Protein AF-A0A072PCK6-F1 (afdb_monomer)

InterPro domains:
  IPR027417 P-loop containing nucleoside triphosphate hydrolase [G3DSA:3.40.50.300] (1-56)
  IPR027417 P-loop containing nucleoside triphosphate hydrolase [SSF52540] (2-91)
  IPR056599 AAA+ ATPase lid domain, fungi [PF23232] (35-112)

Solvent-accessible surface area (backbone atoms only — not comparable to full-atom values): 7731 Å² total; per-residue (Å²): 132,83,80,78,91,74,90,84,88,85,88,73,97,54,71,85,78,51,58,67,79,60,53,75,72,55,92,77,86,84,84,83,73,83,68,50,40,68,54,32,12,52,51,50,48,56,50,46,54,70,74,31,83,88,32,87,54,67,92,60,58,71,63,59,31,46,47,52,12,61,77,47,94,56,53,74,67,56,52,52,50,44,52,50,53,21,44,52,52,20,58,75,70,76,42,73,51,48,71,66,46,44,51,52,41,50,56,55,52,52,56,54,52,56,57,52,55,60,61,61,68,73,74,122

Structure (mmCIF, N/CA/C/O backbone):
data_AF-A0A072PCK6-F1
#
_entry.id   AF-A0A072PCK6-F1
#
loop_
_atom_site.group_PDB
_atom_site.id
_atom_site.type_symbol
_atom_site.label_atom_id
_atom_site.label_alt_id
_atom_site.label_comp_id
_atom_site.label_asym_id
_atom_site.label_entity_id
_atom_site.label_seq_id
_atom_site.pdbx_PDB_ins_code
_atom_site.Cartn_x
_atom_site.Cartn_y
_atom_site.Cartn_z
_atom_site.occupancy
_atom_site.B_iso_or_equiv
_atom_site.auth_seq_id
_atom_site.auth_comp_id
_atom_site.auth_asym_id
_atom_site.auth_atom_id
_atom_site.pdbx_PDB_model_num
ATOM 1 N N . MET A 1 1 ? 12.001 15.060 -35.390 1.00 51.94 1 MET A N 1
ATOM 2 C CA . MET A 1 1 ? 11.448 14.972 -34.025 1.00 51.94 1 MET A CA 1
ATOM 3 C C . MET A 1 1 ? 12.198 15.976 -33.189 1.00 51.94 1 MET A C 1
ATOM 5 O O . MET A 1 1 ? 13.411 15.863 -33.069 1.00 51.94 1 MET A O 1
ATOM 9 N N . GLU A 1 2 ? 11.497 17.005 -32.739 1.00 47.03 2 GLU A N 1
ATOM 10 C CA . GLU A 1 2 ? 12.048 18.039 -31.871 1.00 47.03 2 GLU A CA 1
ATOM 11 C C . GLU A 1 2 ? 12.414 17.418 -30.518 1.00 47.03 2 GLU A C 1
ATOM 13 O O . GLU A 1 2 ? 11.658 16.619 -29.962 1.00 47.03 2 GLU A O 1
ATOM 18 N N . TYR A 1 3 ? 13.612 17.725 -30.023 1.00 67.12 3 TYR A N 1
ATOM 19 C CA . TYR A 1 3 ? 14.077 17.257 -28.723 1.00 67.12 3 TYR A CA 1
ATOM 20 C C . TYR A 1 3 ? 13.259 17.944 -27.626 1.00 67.12 3 TYR A C 1
ATOM 22 O O . TYR A 1 3 ? 13.274 19.169 -27.517 1.00 67.12 3 TYR A O 1
ATOM 30 N N . TYR A 1 4 ? 12.565 17.164 -26.797 1.00 76.75 4 TYR A N 1
ATOM 31 C CA . TYR A 1 4 ? 11.927 17.692 -25.594 1.00 76.75 4 TYR A CA 1
ATOM 32 C C . TYR A 1 4 ? 13.007 18.168 -24.614 1.00 76.75 4 TYR A C 1
ATOM 34 O O . TYR A 1 4 ? 13.803 17.369 -24.122 1.00 76.75 4 TYR A O 1
ATOM 42 N N . GLN A 1 5 ? 13.045 19.471 -24.336 1.00 82.44 5 GLN A N 1
ATOM 43 C CA . GLN A 1 5 ? 13.956 20.062 -23.356 1.00 82.44 5 GLN A CA 1
ATOM 44 C C . GLN A 1 5 ? 13.305 20.064 -21.965 1.00 82.44 5 GLN A C 1
ATOM 46 O O . GLN A 1 5 ? 12.819 21.088 -21.493 1.00 82.44 5 GLN A O 1
ATOM 51 N N . GLY A 1 6 ? 13.263 18.903 -21.310 1.00 88.00 6 GLY A N 1
ATOM 52 C CA . GLY A 1 6 ? 12.724 18.776 -19.956 1.00 88.00 6 GLY A CA 1
ATOM 53 C C . GLY A 1 6 ? 12.864 17.372 -19.367 1.00 88.00 6 GLY A C 1
ATOM 54 O O . GLY A 1 6 ? 13.377 16.459 -20.012 1.00 88.00 6 GLY A O 1
ATOM 55 N N . ILE A 1 7 ? 12.385 17.199 -18.131 1.00 90.19 7 ILE A N 1
ATOM 56 C CA . ILE A 1 7 ? 12.305 15.894 -17.458 1.00 90.19 7 ILE A CA 1
ATOM 57 C C . ILE A 1 7 ? 10.906 15.321 -17.685 1.00 90.19 7 ILE A C 1
ATOM 59 O O . ILE A 1 7 ? 9.912 15.939 -17.306 1.00 90.19 7 ILE A O 1
ATOM 63 N N . LEU A 1 8 ? 10.832 14.133 -18.281 1.00 89.75 8 LEU A N 1
ATOM 64 C CA . LEU A 1 8 ? 9.583 13.413 -18.509 1.00 89.75 8 LEU A CA 1
ATOM 65 C C . LEU A 1 8 ? 9.451 12.257 -17.510 1.00 89.75 8 LEU A C 1
ATOM 67 O O . LEU A 1 8 ? 10.330 11.401 -17.437 1.00 89.75 8 LEU A O 1
ATOM 71 N N . PHE A 1 9 ? 8.334 12.212 -16.781 1.00 91.56 9 PHE A N 1
ATOM 72 C CA . PHE A 1 9 ? 7.947 11.062 -15.962 1.00 91.56 9 PHE A CA 1
ATOM 73 C C . PHE A 1 9 ? 6.889 10.245 -16.702 1.00 91.56 9 PHE A C 1
ATOM 75 O O . PHE A 1 9 ? 5.843 10.773 -17.074 1.00 91.56 9 PHE A O 1
ATOM 82 N N . LEU A 1 10 ? 7.156 8.955 -16.889 1.00 90.31 10 LEU A N 1
ATOM 83 C CA . LEU A 1 10 ? 6.219 7.998 -17.472 1.00 90.31 10 LEU A CA 1
ATOM 84 C C . LEU A 1 10 ? 5.845 6.952 -16.423 1.00 90.31 10 LEU A C 1
ATOM 86 O O . LEU A 1 10 ? 6.677 6.548 -15.613 1.00 90.31 10 LEU A O 1
ATOM 90 N N . THR A 1 11 ? 4.594 6.503 -16.449 1.00 92.31 11 THR A N 1
ATOM 91 C CA . THR A 1 11 ? 4.103 5.397 -15.623 1.00 92.31 11 THR A CA 1
ATOM 92 C C . THR A 1 11 ? 3.412 4.383 -16.526 1.00 92.31 11 THR A C 1
ATOM 94 O O . THR A 1 11 ? 2.676 4.751 -17.440 1.00 92.31 11 THR A O 1
ATOM 97 N N . THR A 1 12 ? 3.662 3.094 -16.306 1.00 89.81 12 THR A N 1
ATOM 98 C CA . THR A 1 12 ? 3.003 2.011 -17.045 1.00 89.81 12 THR A CA 1
ATOM 99 C C . THR A 1 12 ? 2.683 0.861 -16.100 1.00 89.81 12 THR A C 1
ATOM 101 O O . THR A 1 12 ? 3.468 0.550 -15.210 1.00 89.81 12 THR A O 1
ATOM 104 N N . ASN A 1 13 ? 1.521 0.237 -16.302 1.00 88.75 13 ASN A N 1
ATOM 105 C CA . ASN A 1 13 ? 1.149 -1.022 -15.646 1.00 88.75 13 ASN A CA 1
ATOM 106 C C . ASN A 1 13 ? 1.517 -2.247 -16.505 1.00 88.75 13 ASN A C 1
ATOM 108 O O . ASN A 1 13 ? 1.202 -3.366 -16.122 1.00 88.75 13 ASN A O 1
ATOM 112 N N . ARG A 1 14 ? 2.097 -2.017 -17.690 1.00 85.56 14 ARG A N 1
ATOM 113 C CA . ARG A 1 14 ? 2.451 -3.012 -18.707 1.00 85.56 14 ARG A CA 1
ATOM 114 C C . ARG A 1 14 ? 3.826 -2.652 -19.249 1.00 85.56 14 ARG A C 1
ATOM 116 O O . ARG A 1 14 ? 3.952 -2.033 -20.305 1.00 85.56 14 ARG A O 1
ATOM 123 N N . ALA A 1 15 ? 4.849 -2.889 -18.436 1.00 83.50 15 ALA A N 1
ATOM 124 C CA . ALA A 1 15 ? 6.221 -2.589 -18.831 1.00 83.50 15 ALA A CA 1
ATOM 125 C C . ALA A 1 15 ? 6.736 -3.619 -19.848 1.00 83.50 15 ALA A C 1
ATOM 127 O O . ALA A 1 15 ? 7.581 -3.284 -20.670 1.00 83.50 15 ALA A O 1
ATOM 128 N N . GLU A 1 16 ? 6.191 -4.838 -19.838 1.00 84.69 16 GLU A N 1
ATOM 129 C CA . GLU A 1 16 ? 6.498 -5.879 -20.821 1.00 84.69 16 GLU A CA 1
ATOM 130 C C . GLU A 1 16 ? 6.007 -5.555 -22.241 1.00 84.69 16 GLU A C 1
ATOM 132 O O . GLU A 1 16 ? 6.639 -5.967 -23.209 1.00 84.69 16 GLU A O 1
ATOM 137 N N . ASP A 1 17 ? 4.931 -4.773 -22.369 1.00 85.31 17 ASP A N 1
ATOM 138 C CA . ASP A 1 17 ? 4.348 -4.378 -23.660 1.00 85.31 17 ASP A CA 1
ATOM 139 C C . ASP A 1 17 ? 5.039 -3.133 -24.259 1.00 85.31 17 ASP A C 1
ATOM 141 O O . ASP A 1 17 ? 4.637 -2.625 -25.309 1.00 85.31 17 ASP A O 1
ATOM 145 N N . PHE A 1 18 ? 6.053 -2.590 -23.577 1.00 83.88 18 PHE A N 1
ATOM 146 C CA . PHE A 1 18 ? 6.752 -1.390 -24.022 1.00 83.88 18 PHE A CA 1
ATOM 147 C C . PHE A 1 18 ? 7.715 -1.703 -25.166 1.00 83.88 18 PHE A C 1
ATOM 149 O O . PHE A 1 18 ? 8.499 -2.649 -25.111 1.00 83.88 18 PHE A O 1
ATOM 156 N N . ASP A 1 19 ? 7.704 -0.853 -26.190 1.00 85.94 19 ASP A N 1
ATOM 157 C CA . ASP A 1 19 ? 8.605 -1.005 -27.325 1.00 85.94 19 ASP A CA 1
ATOM 158 C C . ASP A 1 19 ? 10.084 -0.852 -26.891 1.00 85.94 19 ASP A C 1
ATOM 160 O O . ASP A 1 19 ? 10.451 0.156 -26.267 1.00 85.94 19 ASP A O 1
ATOM 164 N N . PRO A 1 20 ? 10.967 -1.808 -27.238 1.00 83.12 20 PRO A N 1
ATOM 165 C CA . PRO A 1 20 ? 12.374 -1.760 -26.846 1.00 83.12 20 PRO A CA 1
ATOM 166 C C . PRO A 1 20 ? 13.134 -0.515 -27.333 1.00 83.12 20 PRO A C 1
ATOM 168 O O . PRO A 1 20 ? 14.036 -0.039 -26.639 1.00 83.12 20 PRO A O 1
ATOM 171 N N . ALA A 1 21 ? 12.781 0.057 -28.490 1.00 84.38 21 ALA A N 1
ATOM 172 C CA . ALA A 1 21 ? 13.411 1.278 -28.996 1.00 84.38 21 ALA A CA 1
ATOM 173 C C . ALA A 1 21 ? 12.941 2.532 -28.237 1.00 84.38 21 ALA A C 1
ATOM 175 O O . ALA A 1 21 ? 13.649 3.543 -28.200 1.00 84.38 21 ALA A O 1
ATOM 176 N N . PHE A 1 22 ? 11.773 2.489 -27.596 1.00 81.75 22 PHE A N 1
ATOM 177 C CA . PHE A 1 22 ? 11.372 3.509 -26.628 1.00 81.75 22 PHE A CA 1
ATOM 178 C C . PHE A 1 22 ? 12.117 3.354 -25.301 1.00 81.75 22 PHE A C 1
ATOM 180 O O . PHE A 1 22 ? 12.611 4.353 -24.774 1.00 81.75 22 PHE A O 1
ATOM 187 N N . LEU A 1 23 ? 12.276 2.126 -24.795 1.00 82.81 23 LEU A N 1
ATOM 188 C CA . LEU A 1 23 ? 13.039 1.864 -23.568 1.00 82.81 23 LEU A CA 1
ATOM 189 C C . LEU A 1 23 ? 14.501 2.321 -23.685 1.00 82.81 23 LEU A C 1
ATOM 191 O O . LEU A 1 23 ? 15.051 2.847 -22.721 1.00 82.81 23 LEU A O 1
ATOM 195 N N . SER A 1 24 ? 15.107 2.234 -24.876 1.00 84.56 24 SER A N 1
ATOM 196 C CA . SER A 1 24 ? 16.483 2.703 -25.112 1.00 84.56 24 SER A CA 1
ATOM 197 C C . SER A 1 24 ? 16.676 4.214 -24.913 1.00 84.56 24 SER A C 1
ATOM 199 O O . SER A 1 24 ? 17.810 4.688 -24.883 1.00 84.56 24 SER A O 1
ATOM 201 N N . ARG A 1 25 ? 15.585 4.988 -24.835 1.00 86.75 25 ARG A N 1
ATOM 202 C CA . ARG A 1 25 ? 15.586 6.442 -24.601 1.00 86.75 25 ARG A CA 1
ATOM 203 C C . ARG A 1 25 ? 15.250 6.806 -23.150 1.00 86.75 25 ARG A C 1
ATOM 205 O O . ARG A 1 25 ? 15.230 7.989 -22.808 1.00 86.75 25 ARG A O 1
ATOM 212 N N . ILE A 1 26 ? 14.988 5.814 -22.298 1.00 88.62 26 ILE A N 1
ATOM 213 C CA . ILE A 1 26 ? 14.710 5.996 -20.874 1.00 88.62 26 ILE A CA 1
ATOM 214 C C . ILE A 1 26 ? 16.021 5.850 -20.102 1.00 88.62 26 ILE A C 1
ATOM 216 O O . ILE A 1 26 ? 16.623 4.784 -20.055 1.00 88.62 26 ILE A O 1
ATOM 220 N N . HIS A 1 27 ? 16.457 6.938 -19.473 1.00 91.06 27 HIS A N 1
ATOM 221 C CA . HIS A 1 27 ? 17.724 6.975 -18.739 1.00 91.06 27 HIS A CA 1
ATOM 222 C C . HIS A 1 27 ? 17.660 6.230 -17.398 1.00 91.06 27 HIS A C 1
ATOM 224 O O . HIS A 1 27 ? 18.665 5.692 -16.943 1.00 91.06 27 HIS A O 1
ATOM 230 N N . VAL A 1 28 ? 16.492 6.221 -16.746 1.00 90.94 28 VAL A N 1
ATOM 231 C CA . VAL A 1 28 ? 16.278 5.601 -15.432 1.00 90.94 28 VAL A CA 1
ATOM 232 C C . VAL A 1 28 ? 14.930 4.898 -15.425 1.00 90.94 28 VAL A C 1
ATOM 234 O O . VAL A 1 28 ? 13.912 5.509 -15.743 1.00 90.94 28 VAL A O 1
ATOM 237 N N . THR A 1 29 ? 14.927 3.635 -15.004 1.00 89.88 29 THR A N 1
ATOM 238 C CA . THR A 1 29 ? 13.708 2.854 -14.772 1.00 89.88 29 THR A CA 1
ATOM 239 C C . THR A 1 29 ? 13.624 2.503 -13.294 1.00 89.88 29 THR A C 1
ATOM 241 O O . THR A 1 29 ? 14.591 2.006 -12.719 1.00 89.88 29 THR A O 1
ATOM 244 N N . VAL A 1 30 ? 12.475 2.775 -12.675 1.00 91.81 30 VAL A N 1
ATOM 245 C CA . VAL A 1 30 ? 12.195 2.414 -11.281 1.00 91.81 30 VAL A CA 1
ATOM 246 C C . VAL A 1 30 ? 11.072 1.393 -11.277 1.00 91.81 30 VAL A C 1
ATOM 248 O O . VAL A 1 30 ? 9.937 1.708 -11.630 1.00 91.81 30 VAL A O 1
ATOM 251 N N . GLU A 1 31 ? 11.395 0.172 -10.871 1.00 89.56 31 GLU A N 1
ATOM 252 C CA . GLU A 1 31 ? 10.403 -0.875 -10.673 1.00 89.56 31 GLU A CA 1
ATOM 253 C C . GLU A 1 31 ? 9.786 -0.767 -9.273 1.00 89.56 31 GLU A C 1
ATOM 255 O O . GLU A 1 31 ? 10.475 -0.524 -8.278 1.00 89.56 31 GLU A O 1
ATOM 260 N N . TYR A 1 32 ? 8.471 -0.968 -9.197 1.00 89.25 32 TYR A N 1
ATOM 261 C CA . TYR A 1 32 ? 7.722 -0.991 -7.945 1.00 89.25 32 TYR A CA 1
ATOM 262 C C . TYR A 1 32 ? 7.237 -2.417 -7.661 1.00 89.25 32 TYR A C 1
ATOM 264 O O . TYR A 1 32 ? 6.110 -2.757 -8.025 1.00 89.25 32 TYR A O 1
ATOM 272 N N . PRO A 1 33 ? 8.058 -3.261 -7.006 1.00 89.00 33 PRO A N 1
ATOM 273 C CA . PRO A 1 33 ? 7.650 -4.617 -6.668 1.00 89.00 33 PRO A CA 1
ATOM 274 C C . PRO A 1 33 ? 6.521 -4.613 -5.624 1.00 89.00 33 PRO A C 1
ATOM 276 O O . PRO A 1 33 ? 6.316 -3.608 -4.924 1.00 89.00 33 PRO A O 1
ATOM 279 N N . PRO A 1 34 ? 5.816 -5.747 -5.449 1.00 89.25 34 PRO A N 1
ATOM 280 C CA . PRO A 1 34 ? 4.852 -5.911 -4.370 1.00 89.25 34 PRO A CA 1
ATOM 281 C C . PRO A 1 34 ? 5.440 -5.520 -3.006 1.00 89.25 34 PRO A C 1
ATOM 283 O O . PRO A 1 34 ? 6.604 -5.781 -2.696 1.00 89.25 34 PRO A O 1
ATOM 286 N N . LEU A 1 35 ? 4.622 -4.878 -2.170 1.00 92.81 35 LEU A N 1
ATOM 287 C CA . LEU A 1 35 ? 5.055 -4.417 -0.853 1.00 92.81 35 LEU A CA 1
ATOM 288 C C . LEU A 1 35 ? 5.428 -5.610 0.036 1.00 92.81 35 LEU A C 1
ATOM 290 O O . LEU A 1 35 ? 4.643 -6.548 0.158 1.00 92.81 35 LEU A O 1
ATOM 294 N N . THR A 1 36 ? 6.573 -5.543 0.719 1.00 95.88 36 THR A N 1
ATOM 295 C CA . THR A 1 36 ? 6.924 -6.485 1.795 1.00 95.88 36 THR A CA 1
ATOM 296 C C . THR A 1 36 ? 6.004 -6.293 3.003 1.00 95.88 36 THR A C 1
ATOM 298 O O . THR A 1 36 ? 5.380 -5.240 3.141 1.00 95.88 36 THR A O 1
ATOM 301 N N . ALA A 1 37 ? 5.928 -7.276 3.906 1.00 95.56 37 ALA A N 1
ATOM 302 C CA . ALA A 1 37 ? 5.119 -7.160 5.126 1.00 95.56 37 ALA A CA 1
ATOM 303 C C . ALA A 1 37 ? 5.480 -5.912 5.952 1.00 95.56 37 ALA A C 1
ATOM 305 O O . ALA A 1 37 ? 4.595 -5.169 6.370 1.00 95.56 37 ALA A O 1
ATOM 306 N N . GLU A 1 38 ? 6.775 -5.622 6.091 1.00 95.12 38 GLU A N 1
ATOM 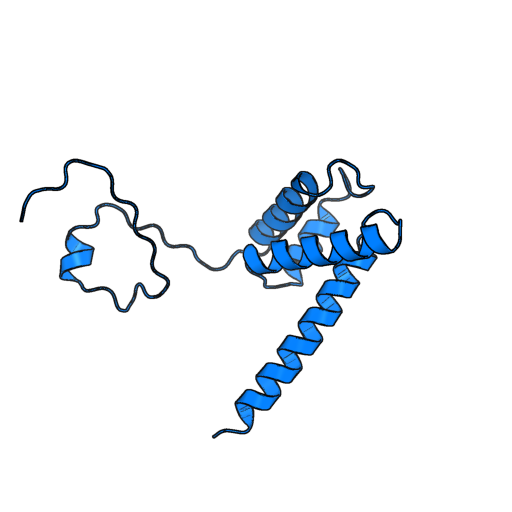307 C CA . GLU A 1 38 ? 7.280 -4.417 6.759 1.00 95.12 38 GLU A CA 1
ATOM 308 C C . GLU A 1 38 ? 6.840 -3.131 6.041 1.00 95.12 38 GLU A C 1
ATOM 310 O O . GLU A 1 38 ? 6.330 -2.197 6.661 1.00 95.12 38 GLU A O 1
ATOM 315 N N . ARG A 1 39 ? 6.958 -3.084 4.705 1.00 95.44 39 ARG A N 1
ATOM 316 C CA . ARG A 1 39 ? 6.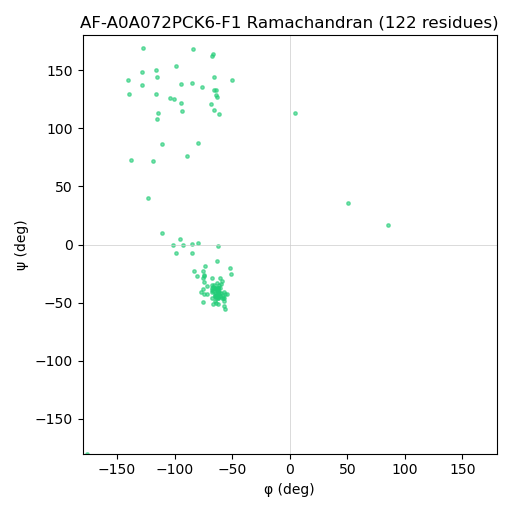499 -1.928 3.921 1.00 95.44 39 ARG A CA 1
ATOM 317 C C . ARG A 1 39 ? 4.987 -1.743 4.030 1.00 95.44 39 ARG A C 1
ATOM 319 O O . ARG A 1 39 ? 4.5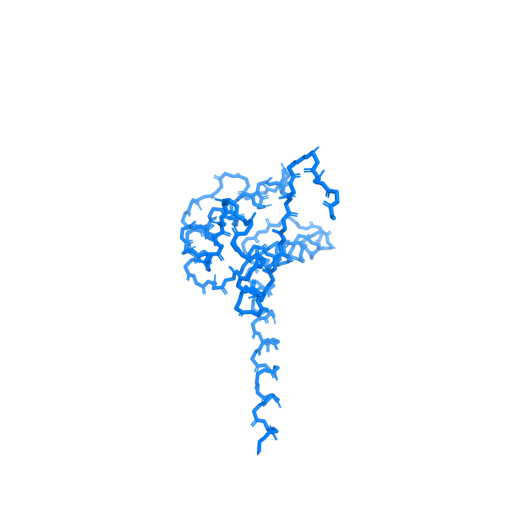37 -0.606 4.135 1.00 95.44 39 ARG A O 1
ATOM 326 N N . ARG A 1 40 ? 4.201 -2.826 4.048 1.00 96.00 40 ARG A N 1
ATOM 327 C CA . ARG A 1 40 ? 2.750 -2.763 4.282 1.00 96.00 40 ARG A CA 1
ATOM 328 C C . ARG A 1 40 ? 2.436 -2.227 5.675 1.00 96.00 40 ARG A C 1
ATOM 330 O O . ARG A 1 40 ? 1.601 -1.336 5.775 1.00 96.00 40 ARG A O 1
ATOM 337 N N . ALA A 1 41 ? 3.130 -2.689 6.716 1.00 94.19 41 ALA A N 1
ATOM 338 C CA . ALA A 1 41 ? 2.983 -2.172 8.078 1.00 94.19 41 ALA A CA 1
ATOM 339 C C . ALA A 1 41 ? 3.250 -0.657 8.140 1.00 94.19 41 ALA A C 1
ATOM 341 O O . ALA A 1 41 ? 2.441 0.102 8.672 1.00 94.19 41 ALA A O 1
ATOM 342 N N . ASN A 1 42 ? 4.324 -0.195 7.494 1.00 93.50 42 ASN A N 1
ATOM 343 C CA . ASN A 1 42 ? 4.642 1.230 7.398 1.00 93.50 42 ASN A CA 1
ATOM 344 C C . ASN A 1 42 ? 3.563 2.019 6.640 1.00 93.50 42 ASN A C 1
ATOM 346 O O . ASN A 1 42 ? 3.220 3.133 7.030 1.00 93.50 42 ASN A O 1
ATOM 350 N N . VAL A 1 43 ? 2.998 1.452 5.571 1.00 94.00 43 VAL A N 1
ATOM 351 C CA . VAL A 1 43 ? 1.886 2.071 4.835 1.00 94.00 43 VAL A CA 1
ATOM 352 C C . VAL A 1 43 ? 0.633 2.171 5.707 1.00 94.00 43 VAL A C 1
ATOM 354 O O . VAL A 1 43 ? 0.017 3.236 5.727 1.00 94.00 43 VAL A O 1
ATOM 357 N N . TRP A 1 44 ? 0.280 1.119 6.453 1.00 92.75 44 TRP A N 1
ATOM 358 C CA . TRP A 1 44 ? -0.823 1.143 7.419 1.00 92.75 44 TRP A CA 1
ATOM 359 C C . TRP A 1 44 ? -0.633 2.245 8.461 1.00 92.75 44 TRP A C 1
ATOM 361 O O . TRP A 1 44 ? -1.515 3.095 8.587 1.00 92.75 44 TRP A O 1
ATOM 371 N N . ARG A 1 45 ? 0.531 2.283 9.126 1.00 90.25 45 ARG A N 1
ATOM 372 C CA . ARG A 1 45 ? 0.872 3.299 10.134 1.00 90.25 45 ARG A CA 1
ATOM 373 C C . ARG A 1 45 ? 0.747 4.711 9.560 1.00 90.25 45 ARG A C 1
ATOM 375 O O . ARG A 1 45 ? -0.049 5.511 10.042 1.00 90.25 45 ARG A O 1
ATOM 382 N N . ASN A 1 46 ? 1.443 4.986 8.455 1.00 90.75 46 ASN A N 1
ATOM 383 C CA . ASN A 1 46 ? 1.484 6.316 7.840 1.00 90.75 46 ASN A CA 1
ATOM 384 C C . ASN A 1 46 ? 0.105 6.797 7.364 1.00 90.75 46 ASN A C 1
ATOM 386 O O . ASN A 1 46 ? -0.200 7.990 7.409 1.00 90.75 46 ASN A O 1
ATOM 390 N N . LEU A 1 47 ? -0.723 5.894 6.834 1.00 90.00 47 LEU A N 1
ATOM 391 C CA . LEU A 1 47 ? -2.070 6.238 6.384 1.00 90.00 47 LEU A CA 1
ATOM 392 C C . LEU A 1 47 ? -3.027 6.430 7.561 1.00 90.00 47 LEU A C 1
ATOM 394 O O . LEU A 1 47 ? -3.850 7.345 7.507 1.00 90.00 47 LEU A O 1
ATOM 398 N N . ALA A 1 48 ? -2.907 5.612 8.608 1.00 86.12 48 ALA A N 1
ATOM 399 C CA . ALA A 1 48 ? -3.683 5.755 9.830 1.00 86.12 48 ALA A CA 1
ATOM 400 C C . ALA A 1 48 ? -3.373 7.089 10.519 1.00 86.12 48 ALA A C 1
ATOM 402 O O . ALA A 1 48 ? -4.285 7.880 10.730 1.00 86.12 48 ALA A O 1
ATOM 403 N N . GLU A 1 49 ? -2.101 7.414 10.751 1.00 84.56 49 GLU A N 1
ATOM 404 C CA . GLU A 1 49 ? -1.686 8.688 11.356 1.00 84.56 49 GLU A CA 1
ATOM 405 C C . GLU A 1 49 ? -2.210 9.904 10.578 1.00 84.56 49 GLU A C 1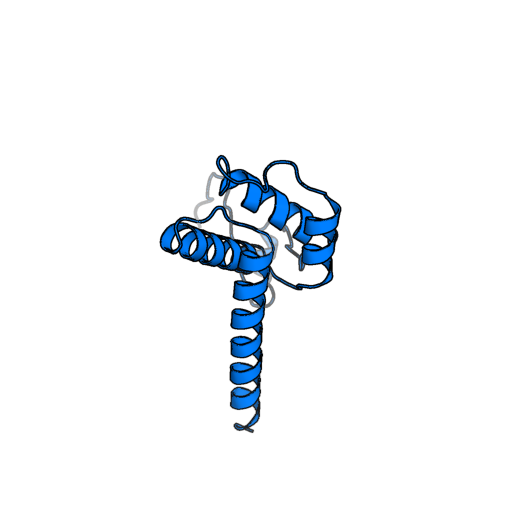
ATOM 407 O O . GLU A 1 49 ? -2.733 10.855 11.161 1.00 84.56 49 GLU A O 1
ATOM 412 N N . LYS A 1 50 ? -2.141 9.861 9.240 1.00 83.44 50 LYS A N 1
ATOM 413 C CA . LYS A 1 50 ? -2.644 10.950 8.386 1.00 83.44 50 LYS A CA 1
ATOM 414 C C . LYS A 1 50 ? -4.160 11.108 8.443 1.00 83.44 50 LYS A C 1
ATOM 416 O O . LYS A 1 50 ? -4.647 12.235 8.403 1.00 83.44 50 LYS A O 1
ATOM 421 N N . MET A 1 51 ? -4.911 10.007 8.472 1.00 78.12 51 MET A N 1
ATOM 422 C CA . MET A 1 51 ? -6.379 10.054 8.471 1.00 78.12 51 MET A CA 1
ATOM 423 C C . MET A 1 51 ? -6.970 10.271 9.861 1.00 78.12 51 MET A C 1
ATOM 425 O O . MET A 1 51 ? -8.103 10.727 9.974 1.00 78.12 51 MET A O 1
ATOM 429 N N . MET A 1 52 ? -6.224 9.938 10.908 1.00 70.62 52 MET A N 1
ATOM 430 C CA . MET A 1 52 ? -6.770 9.755 12.241 1.00 70.62 52 MET A CA 1
ATOM 431 C C . MET A 1 52 ? -6.114 10.655 13.293 1.00 70.62 52 MET A C 1
ATOM 433 O O . MET A 1 52 ? -5.914 10.219 14.428 1.00 70.62 52 MET A O 1
ATOM 437 N N . ARG A 1 53 ? -5.827 11.917 12.934 1.00 64.12 53 ARG A N 1
ATOM 438 C CA . ARG A 1 53 ? -5.277 12.937 13.853 1.00 64.12 53 ARG A CA 1
ATOM 439 C C . ARG A 1 53 ? -6.082 13.098 15.160 1.00 64.12 53 ARG A C 1
ATOM 441 O O . ARG A 1 53 ? -5.507 13.558 16.134 1.00 64.12 53 ARG A O 1
ATOM 448 N N . ASP A 1 54 ? -7.350 12.669 15.178 1.00 56.38 54 ASP A N 1
ATOM 449 C CA . ASP A 1 54 ? -8.273 12.696 16.330 1.00 56.38 54 ASP A CA 1
ATOM 450 C C . ASP A 1 54 ? -8.639 11.304 16.907 1.00 56.38 54 ASP A C 1
ATOM 452 O O . ASP A 1 54 ? -9.563 11.192 17.712 1.00 56.38 54 ASP A O 1
ATOM 456 N N . SER A 1 55 ? -7.985 10.203 16.503 1.00 58.53 55 SER A N 1
ATOM 457 C CA . SER A 1 55 ? -8.383 8.856 16.968 1.00 58.53 55 SER A CA 1
ATOM 458 C C . SER A 1 55 ? -7.549 8.305 18.125 1.00 58.53 55 SER A C 1
ATOM 460 O O . SER A 1 55 ? -6.347 8.540 18.238 1.00 58.53 55 SER A O 1
ATOM 462 N N . SER A 1 56 ? -8.177 7.414 18.896 1.00 59.91 56 SER A N 1
ATOM 463 C CA . SER A 1 56 ? -7.581 6.607 19.971 1.00 59.91 56 SER A CA 1
ATOM 464 C C . SER A 1 56 ? -6.470 5.631 19.542 1.00 59.91 56 SER A C 1
ATOM 466 O O . SER A 1 56 ? -5.963 4.885 20.382 1.00 59.91 56 SER A O 1
ATOM 468 N N . LEU A 1 57 ? -6.139 5.567 18.247 1.00 60.50 57 LEU A N 1
ATOM 469 C CA . LEU A 1 57 ? -5.076 4.723 17.688 1.00 60.50 57 LEU A CA 1
ATOM 470 C C . L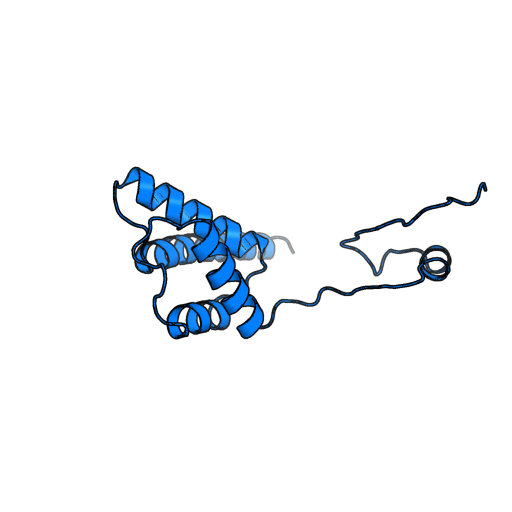EU A 1 57 ? -3.767 5.491 17.446 1.00 60.50 57 LEU A C 1
ATOM 472 O O . LEU A 1 57 ? -2.757 4.866 17.131 1.00 60.50 57 LEU A O 1
ATOM 476 N N . SER A 1 58 ? -3.764 6.821 17.606 1.00 55.66 58 SER A N 1
ATOM 477 C CA . SER A 1 58 ? -2.543 7.624 17.523 1.00 55.66 58 SER A CA 1
ATOM 478 C C . SER A 1 58 ? -1.560 7.184 18.614 1.00 55.66 58 SER A C 1
ATOM 480 O O . SER A 1 58 ? -1.827 7.372 19.799 1.00 55.66 58 SER A O 1
ATOM 482 N N . GLY A 1 59 ? -0.439 6.577 18.217 1.00 57.56 59 GLY A N 1
ATOM 483 C CA . GLY A 1 59 ? 0.614 6.126 19.133 1.00 57.56 59 GLY A CA 1
ATOM 484 C C . GLY A 1 59 ? 0.422 4.738 19.759 1.00 57.56 59 GLY A C 1
ATOM 485 O O . GLY A 1 59 ? 1.090 4.451 20.749 1.00 57.56 59 GLY A O 1
ATOM 486 N N . LYS A 1 60 ? -0.463 3.874 19.229 1.00 61.53 60 LYS A N 1
ATOM 487 C CA . LYS A 1 60 ? -0.580 2.475 19.692 1.00 61.53 60 LYS A CA 1
ATOM 488 C C . LYS A 1 60 ? 0.250 1.483 18.868 1.00 61.53 60 LYS A C 1
ATOM 490 O O . LYS A 1 60 ? 0.277 1.567 17.642 1.00 61.53 60 LYS A O 1
ATOM 495 N N . ASP A 1 61 ? 0.867 0.570 19.627 1.00 69.75 61 ASP A N 1
ATOM 496 C CA . ASP A 1 61 ? 1.694 -0.605 19.313 1.00 69.75 61 ASP A CA 1
ATOM 497 C C . ASP A 1 61 ? 2.037 -0.852 17.844 1.00 69.75 61 ASP A C 1
ATOM 499 O O . ASP A 1 61 ? 1.206 -1.291 17.045 1.00 69.75 61 ASP A O 1
ATOM 503 N N . ASP A 1 62 ? 3.327 -0.711 17.535 1.00 79.25 62 ASP A N 1
ATOM 504 C CA . ASP A 1 62 ? 3.930 -1.142 16.272 1.00 79.25 62 ASP A CA 1
ATOM 505 C C . ASP A 1 62 ? 3.597 -2.599 15.908 1.00 79.25 62 ASP A C 1
ATOM 507 O O . ASP A 1 62 ? 3.525 -2.9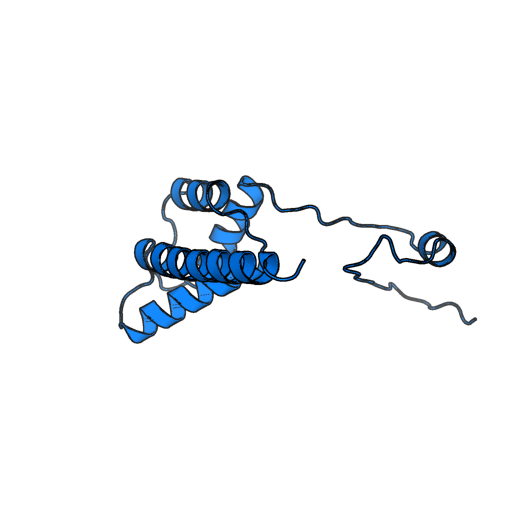35 14.724 1.00 79.25 62 ASP A O 1
ATOM 511 N N . GLU A 1 63 ? 3.301 -3.436 16.905 1.00 86.69 63 GLU A N 1
ATOM 512 C CA . GLU A 1 63 ? 2.882 -4.825 16.720 1.00 86.69 63 GLU A CA 1
ATOM 513 C C . GLU A 1 63 ? 1.546 -4.955 15.967 1.00 86.69 63 GLU A C 1
ATOM 515 O O . GLU A 1 63 ? 1.371 -5.876 15.166 1.00 86.69 63 GLU A O 1
ATOM 520 N N . ILE A 1 64 ? 0.611 -4.013 16.142 1.00 87.31 64 ILE A N 1
ATOM 521 C CA . ILE A 1 64 ? -0.674 -4.017 15.422 1.00 87.31 64 ILE A CA 1
ATOM 522 C C . ILE A 1 64 ? -0.426 -3.829 13.925 1.00 87.31 64 ILE A C 1
ATOM 524 O O . ILE A 1 64 ? -0.940 -4.583 13.095 1.00 87.31 64 ILE A O 1
ATOM 528 N N . TRP A 1 65 ? 0.390 -2.837 13.566 1.00 90.25 65 TRP A N 1
ATOM 529 C CA . TRP A 1 65 ? 0.718 -2.555 12.170 1.00 90.25 65 TRP A CA 1
ATOM 530 C C . TRP A 1 65 ? 1.556 -3.675 11.559 1.00 90.25 65 TRP A C 1
ATOM 532 O O . TRP A 1 65 ? 1.330 -4.034 10.403 1.00 90.25 65 TRP A O 1
ATOM 542 N N . ALA A 1 66 ? 2.473 -4.262 12.334 1.00 92.12 66 ALA A N 1
ATOM 543 C CA . ALA A 1 66 ? 3.251 -5.425 11.924 1.00 92.12 66 ALA A CA 1
ATOM 544 C C . ALA A 1 66 ? 2.353 -6.635 11.623 1.00 92.12 66 ALA A C 1
ATOM 546 O O . ALA A 1 66 ? 2.529 -7.282 10.589 1.00 92.12 66 ALA A O 1
ATOM 547 N N . THR A 1 67 ? 1.353 -6.892 12.470 1.00 91.62 67 THR A N 1
ATOM 548 C CA . THR A 1 67 ? 0.367 -7.967 12.280 1.00 91.62 67 THR A CA 1
ATOM 549 C C . THR A 1 67 ? -0.468 -7.727 11.024 1.00 91.62 67 THR A C 1
ATOM 551 O O . THR A 1 67 ? -0.508 -8.578 10.139 1.00 91.62 67 THR A O 1
ATOM 554 N N . LEU A 1 68 ? -1.040 -6.527 10.855 1.00 91.69 68 LEU A N 1
ATOM 555 C CA . LEU A 1 68 ? -1.802 -6.182 9.646 1.00 91.69 68 LEU A CA 1
ATOM 556 C C . LEU A 1 68 ? -0.949 -6.258 8.370 1.00 91.69 68 LEU A C 1
ATOM 558 O O . LEU A 1 68 ? -1.425 -6.695 7.323 1.00 91.69 68 LEU A O 1
ATOM 562 N N . GLY A 1 69 ? 0.319 -5.849 8.448 1.00 92.94 69 GLY A N 1
ATOM 563 C CA . GLY A 1 69 ? 1.271 -5.962 7.349 1.00 92.94 69 GLY A CA 1
ATOM 564 C C . GLY A 1 69 ? 1.601 -7.413 6.994 1.00 92.94 69 GLY A C 1
ATOM 565 O O . GLY A 1 69 ? 1.797 -7.718 5.816 1.00 92.94 69 GLY A O 1
ATOM 566 N N . ARG A 1 70 ? 1.642 -8.316 7.977 1.00 93.81 70 ARG A N 1
ATOM 567 C CA . ARG A 1 70 ? 1.903 -9.748 7.782 1.00 93.81 70 ARG A CA 1
ATOM 568 C C . ARG A 1 70 ? 0.691 -10.474 7.203 1.00 93.81 70 ARG A C 1
ATOM 570 O O . ARG A 1 70 ? 0.843 -11.155 6.192 1.00 93.81 70 ARG A O 1
ATOM 577 N N . ASP A 1 71 ? -0.479 -10.269 7.795 1.00 91.75 71 ASP A N 1
ATOM 578 C CA . ASP A 1 71 ? -1.672 -11.087 7.551 1.00 91.75 71 ASP A CA 1
ATOM 579 C C . ASP A 1 71 ? -2.421 -10.694 6.272 1.00 91.75 71 ASP A C 1
ATOM 581 O O . ASP A 1 71 ? -3.072 -11.531 5.648 1.00 91.75 71 ASP A O 1
ATOM 585 N N . TYR A 1 72 ? -2.311 -9.430 5.847 1.00 90.88 72 TYR A N 1
ATOM 586 C CA . TYR A 1 72 ? -3.029 -8.915 4.683 1.00 90.88 72 TYR A CA 1
ATOM 587 C C . TYR A 1 72 ? -2.062 -8.513 3.565 1.00 90.88 72 TYR A C 1
ATOM 589 O O . TYR A 1 72 ? -1.370 -7.492 3.629 1.00 90.88 72 TYR A O 1
ATOM 597 N N . ILE A 1 73 ? -2.033 -9.315 2.496 1.00 91.88 73 ILE A N 1
ATOM 598 C CA . ILE A 1 73 ? -1.260 -9.033 1.279 1.00 91.88 73 ILE A CA 1
ATOM 599 C C . ILE A 1 73 ? -2.044 -8.031 0.426 1.00 91.88 73 ILE A C 1
ATOM 601 O O . ILE A 1 73 ? -2.839 -8.407 -0.427 1.00 91.88 73 ILE A O 1
ATOM 605 N N . MET A 1 74 ? -1.834 -6.745 0.699 1.00 91.25 74 MET A N 1
ATOM 606 C CA . MET A 1 74 ? -2.545 -5.636 0.058 1.00 91.25 74 MET A CA 1
ATOM 607 C C . MET A 1 74 ? -1.570 -4.593 -0.492 1.00 91.25 74 MET A C 1
ATOM 609 O O . MET A 1 74 ? -0.504 -4.347 0.081 1.00 91.25 74 MET A O 1
ATOM 613 N N . ASN A 1 75 ? -1.952 -3.929 -1.581 1.00 92.06 75 ASN A N 1
ATOM 614 C CA . ASN A 1 75 ? -1.252 -2.751 -2.081 1.00 92.06 75 ASN A CA 1
ATOM 615 C C . ASN A 1 75 ? -1.710 -1.470 -1.355 1.00 92.06 75 ASN A C 1
ATOM 617 O O . ASN A 1 75 ? -2.718 -1.436 -0.644 1.00 92.06 75 ASN A O 1
ATOM 621 N N . GLY A 1 76 ? -0.979 -0.370 -1.554 1.00 91.62 76 GLY A N 1
ATOM 622 C CA . GLY A 1 76 ? -1.262 0.888 -0.857 1.00 91.62 76 GLY A CA 1
ATOM 623 C C . GLY A 1 76 ? -2.653 1.476 -1.134 1.00 91.62 76 GLY A C 1
ATOM 624 O O . GLY A 1 76 ? -3.219 2.135 -0.260 1.00 91.62 76 GLY A O 1
ATOM 625 N N . ARG A 1 77 ? -3.238 1.229 -2.315 1.00 92.38 77 ARG A N 1
ATOM 626 C CA . ARG A 1 77 ? -4.596 1.686 -2.653 1.00 92.38 77 ARG A CA 1
ATOM 627 C C . ARG A 1 77 ? -5.645 0.885 -1.889 1.00 92.38 77 ARG A C 1
ATOM 629 O O . ARG A 1 77 ? -6.584 1.477 -1.365 1.00 92.38 77 ARG A O 1
ATOM 636 N N . GLU A 1 78 ? -5.477 -0.426 -1.795 1.00 93.31 7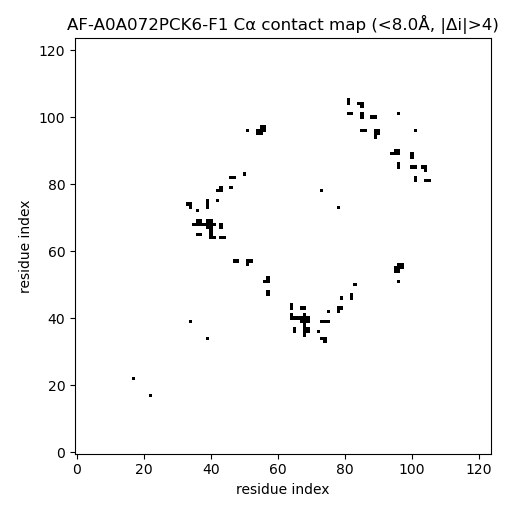8 GLU A N 1
ATOM 637 C CA . GLU A 1 78 ? -6.380 -1.296 -1.037 1.00 93.31 78 GLU A CA 1
ATOM 638 C C . GLU A 1 78 ? -6.354 -0.954 0.456 1.00 93.31 78 GLU A C 1
ATOM 640 O O . GLU A 1 78 ? -7.413 -0.749 1.047 1.00 93.31 78 GLU A O 1
ATOM 645 N N . ILE A 1 79 ? -5.159 -0.783 1.039 1.00 93.75 79 ILE A N 1
ATOM 646 C CA . ILE A 1 79 ? -4.992 -0.367 2.443 1.00 93.75 79 ILE A CA 1
ATOM 647 C C . ILE A 1 79 ? -5.697 0.972 2.696 1.00 93.75 79 ILE A C 1
ATOM 649 O O . ILE A 1 79 ? -6.482 1.116 3.634 1.00 93.75 79 ILE A O 1
ATOM 653 N N . LYS A 1 80 ? -5.467 1.962 1.822 1.00 92.44 80 LYS A N 1
ATOM 654 C CA . LYS A 1 80 ? -6.099 3.284 1.920 1.00 92.44 80 LYS A CA 1
ATOM 655 C C . LYS A 1 80 ? -7.622 3.200 1.859 1.00 92.44 80 LYS A C 1
ATOM 657 O O . LYS A 1 80 ? -8.294 3.913 2.602 1.00 92.44 80 LYS A O 1
ATOM 662 N N . ASN A 1 81 ? -8.162 2.369 0.972 1.00 93.38 81 ASN A N 1
ATOM 663 C CA . ASN A 1 81 ? -9.603 2.201 0.829 1.00 93.38 81 ASN A CA 1
ATOM 664 C C . ASN A 1 81 ? -10.208 1.538 2.071 1.00 93.38 81 ASN A C 1
ATOM 666 O O . ASN A 1 81 ? -11.184 2.060 2.601 1.00 93.38 81 ASN A O 1
ATOM 670 N N . ALA A 1 8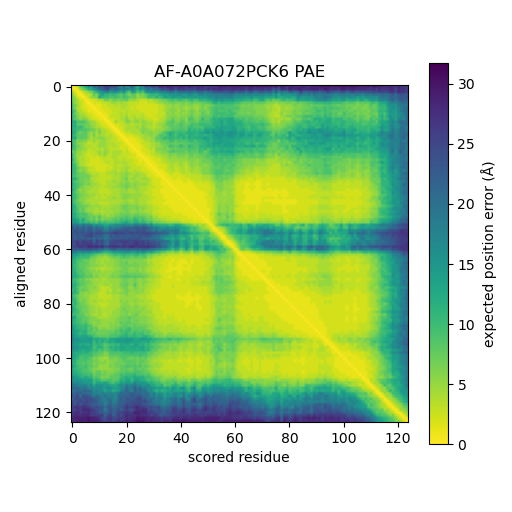2 ? -9.590 0.469 2.583 1.00 92.81 82 ALA A N 1
ATOM 671 C CA . ALA A 1 82 ? -10.034 -0.198 3.805 1.00 92.81 82 ALA A CA 1
ATOM 672 C C . ALA A 1 82 ? -10.067 0.769 5.002 1.00 92.81 82 ALA A C 1
ATOM 674 O O . ALA A 1 82 ? -11.077 0.856 5.701 1.00 92.81 82 ALA A O 1
ATOM 675 N N . LEU A 1 83 ? -9.007 1.567 5.185 1.00 91.56 83 LEU A N 1
ATOM 676 C CA . LEU A 1 83 ? -8.947 2.591 6.233 1.00 91.56 83 LEU A CA 1
ATOM 677 C C . LEU A 1 83 ? -10.038 3.654 6.090 1.00 91.56 83 LEU A C 1
ATOM 679 O O . LEU A 1 83 ? -10.676 4.007 7.080 1.00 91.56 83 LEU A O 1
ATOM 683 N N . ARG A 1 84 ? -10.284 4.152 4.871 1.00 91.19 84 ARG A N 1
ATOM 684 C CA . ARG A 1 84 ? -11.353 5.135 4.626 1.00 91.19 84 ARG A CA 1
ATOM 685 C C . ARG A 1 84 ? -12.724 4.567 4.955 1.00 91.19 84 ARG A C 1
ATOM 687 O O . ARG A 1 84 ? -13.497 5.244 5.621 1.00 91.19 84 ARG A O 1
ATOM 694 N N . THR A 1 85 ? -13.015 3.345 4.523 1.00 92.31 85 THR A N 1
ATOM 695 C CA . THR A 1 85 ? -14.300 2.699 4.806 1.00 92.31 85 THR A CA 1
ATOM 696 C C . THR A 1 85 ? -14.489 2.484 6.304 1.00 92.31 85 THR A C 1
ATOM 698 O O . THR A 1 85 ? -15.547 2.818 6.831 1.00 92.31 85 THR A O 1
ATOM 701 N N . ALA A 1 86 ? -13.456 2.014 7.011 1.00 91.00 86 ALA A N 1
ATOM 702 C CA . ALA A 1 86 ? -13.521 1.830 8.459 1.00 91.00 86 ALA A CA 1
ATOM 703 C C . ALA A 1 86 ? -13.739 3.165 9.188 1.00 91.00 86 ALA A C 1
ATOM 705 O O . ALA A 1 86 ? -14.545 3.249 10.113 1.00 91.00 86 ALA A O 1
ATOM 706 N N . HIS A 1 87 ? -13.075 4.231 8.734 1.00 88.56 87 HIS A N 1
ATOM 707 C CA . HIS A 1 87 ? -13.262 5.575 9.272 1.00 88.56 87 HIS A CA 1
ATOM 708 C C . HIS A 1 87 ? -14.674 6.124 9.023 1.00 88.56 87 HIS A C 1
ATOM 710 O O . HIS A 1 87 ? -15.280 6.676 9.939 1.00 88.56 87 HIS A O 1
ATOM 716 N N . CYS A 1 88 ? -15.216 5.955 7.814 1.00 89.88 88 CYS A N 1
ATOM 717 C CA . CYS A 1 88 ? -16.587 6.349 7.493 1.00 89.88 88 CYS A CA 1
ATOM 718 C C . CYS A 1 88 ? -17.605 5.631 8.387 1.00 89.88 88 CYS A C 1
ATOM 720 O O . CYS A 1 88 ? -18.468 6.295 8.953 1.00 89.88 88 CYS A O 1
ATOM 722 N N . LEU A 1 89 ? -17.452 4.316 8.571 1.00 89.81 89 LEU A N 1
ATOM 723 C CA . LEU A 1 89 ? -18.326 3.522 9.435 1.00 89.81 89 LEU A CA 1
ATOM 724 C C . LEU A 1 89 ? -18.254 3.984 10.898 1.00 89.81 89 LEU A C 1
ATOM 726 O O . LEU A 1 89 ? -19.278 4.202 11.537 1.00 89.81 89 LEU A O 1
ATOM 730 N N . ALA A 1 90 ? -17.045 4.202 11.420 1.00 88.75 90 ALA A N 1
ATOM 731 C CA . ALA A 1 90 ? -16.855 4.688 12.785 1.00 88.75 90 ALA A CA 1
ATOM 732 C C . ALA A 1 90 ? -17.516 6.062 13.004 1.00 88.75 90 ALA A C 1
ATOM 734 O O . ALA A 1 90 ? -18.179 6.285 14.018 1.00 88.75 90 ALA A O 1
ATOM 735 N N . LYS A 1 91 ? -17.391 6.963 12.020 1.00 87.94 91 LYS A N 1
ATOM 736 C CA . LYS A 1 91 ? -18.023 8.285 12.047 1.00 87.94 91 LYS A CA 1
ATOM 737 C C . LYS A 1 91 ? -19.552 8.200 12.043 1.00 87.94 91 LYS A C 1
ATOM 739 O O . LYS A 1 91 ? -20.187 8.954 12.771 1.00 87.94 91 LYS A O 1
ATOM 744 N N . GLU A 1 92 ? -20.132 7.303 11.249 1.00 89.75 92 GLU A N 1
ATOM 745 C CA . GLU A 1 92 ? -21.583 7.076 11.206 1.00 89.75 92 GLU A CA 1
ATOM 746 C C . GLU A 1 92 ? -22.116 6.530 12.540 1.00 89.75 92 GLU A C 1
ATOM 748 O O . GLU A 1 92 ? -23.164 6.956 13.019 1.00 89.75 92 GLU A O 1
ATOM 753 N N . GLU A 1 93 ? -21.344 5.666 13.201 1.00 88.12 93 GLU A N 1
ATOM 754 C CA . GLU A 1 93 ? -21.680 5.117 14.518 1.00 88.12 93 GLU A CA 1
ATOM 755 C C . GLU A 1 93 ? -21.381 6.063 15.699 1.00 88.12 93 GLU A C 1
ATOM 757 O O . GLU A 1 93 ? -21.598 5.678 16.849 1.00 88.12 93 GLU A O 1
ATOM 762 N N . ASN A 1 94 ? -20.873 7.281 15.456 1.00 85.31 94 ASN A N 1
ATOM 763 C CA . ASN A 1 94 ? -20.359 8.202 16.484 1.00 85.31 94 ASN A CA 1
ATOM 764 C C . ASN A 1 94 ? -19.335 7.551 17.440 1.00 85.31 94 ASN A C 1
ATOM 766 O O . ASN A 1 94 ? -19.283 7.861 18.632 1.00 85.31 94 ASN A O 1
ATOM 770 N N . LYS A 1 95 ? -18.501 6.642 16.925 1.00 83.75 95 LYS A N 1
ATOM 771 C CA . LYS A 1 95 ? -17.441 5.969 17.689 1.00 83.75 95 LYS A CA 1
ATOM 772 C C . LYS A 1 95 ? -16.061 6.336 17.145 1.00 83.75 95 LYS A C 1
ATOM 774 O O . LYS A 1 95 ? -15.908 6.564 15.945 1.00 83.75 95 LYS A O 1
ATOM 779 N N . PRO A 1 96 ? -15.017 6.353 17.992 1.00 81.38 96 PRO A N 1
ATOM 780 C CA . PRO A 1 96 ? -13.655 6.465 17.497 1.00 81.38 96 PRO A CA 1
ATOM 781 C C . PRO A 1 96 ? -13.291 5.219 16.685 1.00 81.38 96 PRO A C 1
ATOM 783 O O . PRO A 1 96 ? -13.684 4.097 17.017 1.00 81.38 96 PRO A O 1
ATOM 786 N N . LEU A 1 97 ? -12.500 5.415 15.631 1.00 81.81 97 LEU A N 1
ATOM 787 C CA . LEU A 1 97 ? -11.974 4.299 14.858 1.00 81.81 97 LEU A CA 1
ATOM 788 C C . LEU A 1 97 ? -11.055 3.448 15.742 1.00 81.81 97 LEU A C 1
ATOM 790 O O . LEU A 1 97 ? -10.119 3.951 16.362 1.00 81.81 97 LEU A O 1
ATOM 794 N N . ASN A 1 98 ? -11.341 2.152 15.789 1.00 83.75 98 ASN A N 1
ATOM 795 C CA . ASN A 1 98 ? -10.589 1.158 16.537 1.00 83.75 98 ASN A CA 1
ATOM 796 C C . ASN A 1 98 ? -10.191 -0.013 15.622 1.00 83.75 98 ASN A C 1
ATOM 798 O O . ASN A 1 98 ? -10.667 -0.136 14.490 1.00 83.75 98 ASN A O 1
ATOM 802 N N . LEU A 1 99 ? -9.314 -0.882 16.125 1.00 84.38 99 LEU A N 1
ATOM 803 C CA . LEU A 1 99 ? -8.809 -2.029 15.371 1.00 84.38 99 LEU A CA 1
ATOM 804 C C . LEU A 1 99 ? -9.930 -3.003 14.961 1.00 84.38 99 LEU A C 1
ATOM 806 O O . LEU A 1 99 ? -9.897 -3.545 13.859 1.00 84.38 99 LEU A O 1
ATOM 810 N N . ALA A 1 100 ? -10.961 -3.169 15.795 1.00 86.00 100 ALA A N 1
ATOM 811 C CA . ALA A 1 100 ? -12.108 -4.019 15.478 1.00 86.00 100 ALA A CA 1
ATOM 812 C C . ALA A 1 100 ? -12.881 -3.514 14.244 1.00 86.00 100 ALA A C 1
ATOM 814 O O . ALA A 1 100 ? -13.271 -4.313 13.395 1.00 86.00 100 ALA A O 1
ATOM 815 N N . GLY A 1 101 ? -13.040 -2.195 14.093 1.00 87.44 101 GLY A N 1
ATOM 816 C CA . GLY A 1 101 ? -13.643 -1.584 12.905 1.00 87.44 101 GLY A CA 1
ATOM 817 C C . GLY A 1 101 ? -12.823 -1.825 11.634 1.00 87.44 101 GLY A C 1
ATOM 818 O O . GLY A 1 101 ? -13.390 -2.094 10.576 1.00 87.44 101 GLY A O 1
ATOM 819 N N . ILE A 1 102 ? -11.489 -1.801 11.739 1.00 89.50 102 ILE A N 1
ATOM 820 C CA . ILE A 1 102 ? -10.591 -2.120 10.618 1.00 89.50 102 ILE A CA 1
ATOM 821 C C . ILE A 1 102 ? -10.729 -3.598 10.231 1.00 89.50 102 ILE A C 1
ATOM 823 O O . ILE A 1 102 ? -10.986 -3.892 9.063 1.00 89.50 102 ILE A O 1
ATOM 827 N N . HIS A 1 103 ? -10.633 -4.522 11.194 1.00 90.56 103 HIS A N 1
ATOM 828 C CA . HIS A 1 103 ? -10.817 -5.954 10.930 1.00 90.56 103 HIS A CA 1
ATOM 829 C C . HIS A 1 103 ? -12.176 -6.253 10.312 1.00 90.56 103 HIS A C 1
ATOM 831 O O . HIS A 1 103 ? -12.250 -7.005 9.346 1.00 90.56 103 HIS A O 1
ATOM 837 N N . ARG A 1 104 ? -13.242 -5.603 10.789 1.00 90.56 104 ARG A N 1
ATOM 838 C CA . ARG A 1 104 ? -14.582 -5.783 10.232 1.00 90.56 104 ARG A CA 1
ATOM 839 C C . ARG A 1 104 ? -14.640 -5.451 8.741 1.00 90.56 104 ARG A C 1
ATOM 841 O O . ARG A 1 104 ? -15.232 -6.201 7.968 1.00 90.56 104 ARG A O 1
ATOM 848 N N . VAL A 1 105 ? -14.025 -4.347 8.323 1.00 91.94 105 VAL A N 1
ATOM 849 C CA . VAL A 1 105 ? -13.970 -3.961 6.903 1.00 91.94 105 VAL A CA 1
ATOM 850 C C . VAL A 1 105 ? -13.117 -4.934 6.091 1.00 91.94 105 VAL A C 1
ATOM 852 O O . VAL A 1 105 ? -13.490 -5.282 4.967 1.00 91.94 105 VAL A O 1
ATOM 855 N N . LEU A 1 106 ? -11.999 -5.398 6.649 1.00 91.50 106 LEU A N 1
ATOM 856 C CA . LEU A 1 106 ? -11.124 -6.369 5.992 1.00 91.50 106 LEU A CA 1
ATOM 857 C C . LEU A 1 106 ? -11.817 -7.727 5.801 1.00 91.50 106 LEU A C 1
ATOM 859 O O . LEU A 1 106 ? -11.757 -8.287 4.709 1.00 91.50 106 LEU A O 1
ATOM 863 N N . GLU A 1 107 ? -12.555 -8.211 6.803 1.00 88.81 107 GLU A N 1
ATOM 864 C CA . GLU A 1 107 ? -13.375 -9.427 6.713 1.00 88.81 107 GLU A CA 1
ATOM 865 C C . GLU A 1 107 ? -14.488 -9.316 5.669 1.00 88.81 107 GLU A C 1
ATOM 867 O O . GLU A 1 107 ? -14.777 -10.271 4.949 1.00 88.81 107 GLU A O 1
ATOM 872 N N . LEU A 1 108 ? -15.148 -8.158 5.581 1.00 86.19 108 LEU A N 1
ATOM 873 C CA . LEU A 1 108 ? -16.156 -7.939 4.546 1.00 86.19 108 LEU A CA 1
ATOM 874 C C . LEU A 1 108 ? -15.506 -7.973 3.161 1.00 86.19 108 LEU A C 1
ATOM 876 O O . LEU A 1 108 ? -16.008 -8.645 2.264 1.00 86.19 108 LEU A O 1
ATOM 880 N N . SER A 1 109 ? -14.359 -7.313 3.005 1.00 81.69 109 SER A N 1
ATOM 881 C CA . SER A 1 109 ? -13.632 -7.239 1.734 1.00 81.69 109 SER A CA 1
ATOM 882 C C . SER A 1 109 ? -13.123 -8.610 1.268 1.00 81.69 109 SER A C 1
ATOM 884 O O . SER A 1 109 ? -13.220 -8.923 0.080 1.00 81.69 109 SER A O 1
ATOM 886 N N . SER A 1 110 ? -12.649 -9.467 2.180 1.00 77.00 110 SER A N 1
ATOM 887 C CA . SER A 1 110 ? -12.165 -10.814 1.839 1.00 77.00 110 SER A CA 1
ATOM 888 C C . SER A 1 110 ? -13.284 -11.753 1.364 1.00 77.00 110 SER A C 1
ATOM 890 O O . SER A 1 110 ? -13.086 -12.541 0.432 1.00 77.00 110 SER A O 1
ATOM 892 N N . ARG A 1 111 ? -14.499 -11.626 1.917 1.00 72.12 111 ARG A N 1
ATOM 893 C CA . ARG A 1 111 ? -15.684 -12.372 1.449 1.00 72.12 111 ARG A CA 1
ATOM 894 C C . ARG A 1 111 ? -16.053 -12.026 0.004 1.00 72.12 111 ARG A C 1
ATOM 896 O O . ARG A 1 111 ? -16.436 -12.916 -0.754 1.00 72.12 111 ARG A O 1
ATOM 903 N N . PHE A 1 112 ? -15.910 -10.760 -0.392 1.00 62.88 112 PHE A N 1
ATOM 904 C CA . PHE A 1 112 ? -16.184 -10.320 -1.766 1.00 62.88 112 PHE A CA 1
ATOM 905 C C . PHE A 1 112 ? -15.135 -10.803 -2.773 1.00 62.88 112 PHE A C 1
ATOM 907 O O . PHE A 1 112 ? -15.479 -11.147 -3.904 1.00 62.88 112 PHE A O 1
ATOM 914 N N . GLN A 1 113 ? -13.863 -10.873 -2.377 1.00 61.41 113 GLN A N 1
ATOM 915 C CA . GLN A 1 113 ? -12.821 -11.420 -3.250 1.00 61.41 113 GLN A CA 1
ATOM 916 C C . GLN A 1 113 ? -13.016 -12.926 -3.478 1.00 61.41 113 GLN A C 1
ATOM 918 O O . GLN A 1 113 ? -12.944 -13.387 -4.615 1.00 61.41 113 GLN A O 1
ATOM 923 N N . THR A 1 114 ? -13.378 -13.675 -2.432 1.00 60.06 114 THR A N 1
ATOM 924 C CA . THR A 1 114 ? -13.634 -15.124 -2.532 1.00 60.06 114 THR A CA 1
ATOM 925 C C . THR A 1 114 ? -14.802 -15.443 -3.477 1.00 60.06 114 THR A C 1
ATOM 927 O O . THR A 1 114 ? -14.710 -16.365 -4.285 1.00 60.06 114 THR A O 1
ATOM 930 N N . SER A 1 115 ? -15.885 -14.656 -3.442 1.00 55.47 115 SER A N 1
ATOM 931 C CA . SER A 1 115 ? -17.055 -14.874 -4.311 1.00 55.47 115 SER A CA 1
ATOM 932 C C . SER A 1 115 ? -16.832 -14.462 -5.770 1.00 55.47 115 SER A C 1
ATOM 934 O O . SER A 1 115 ? -17.451 -15.032 -6.669 1.00 55.47 115 SER A O 1
ATOM 936 N N . THR A 1 116 ? -15.933 -13.509 -6.026 1.00 52.28 116 THR A N 1
ATOM 937 C CA . THR A 1 116 ? -15.599 -13.069 -7.391 1.00 52.28 116 THR A CA 1
ATOM 938 C C . THR A 1 116 ? -14.675 -14.071 -8.086 1.00 52.28 116 THR A C 1
ATOM 940 O O . THR A 1 116 ? -14.909 -14.413 -9.243 1.00 52.28 116 THR A O 1
ATOM 943 N N . THR A 1 117 ? -13.687 -14.619 -7.370 1.00 54.56 117 THR A N 1
ATOM 944 C CA . THR A 1 117 ? -12.808 -15.672 -7.903 1.00 54.56 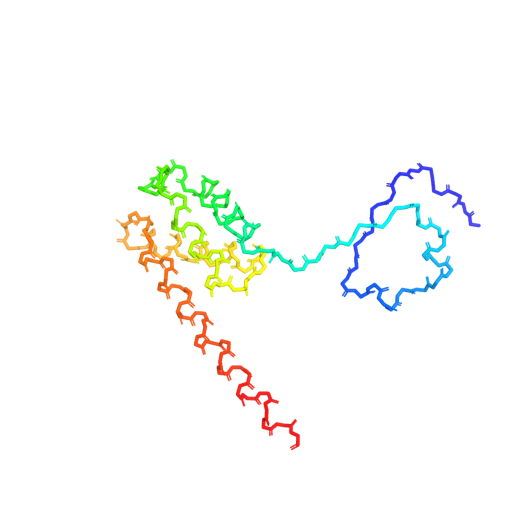117 THR A CA 1
ATOM 945 C C . THR A 1 117 ? -13.567 -16.978 -8.152 1.00 54.56 117 THR A C 1
ATOM 947 O O . THR A 1 117 ? -13.332 -17.628 -9.165 1.00 54.56 117 THR A O 1
ATOM 950 N N . ALA A 1 118 ? -14.533 -17.332 -7.294 1.00 52.12 118 ALA A N 1
ATOM 951 C CA . ALA A 1 118 ? -15.376 -18.515 -7.494 1.00 52.12 118 ALA A CA 1
ATOM 952 C C . ALA A 1 118 ? -16.223 -18.439 -8.780 1.00 52.12 118 ALA A C 1
ATOM 954 O O . ALA A 1 118 ? -16.360 -19.436 -9.478 1.00 52.12 118 ALA A O 1
ATOM 955 N N . ARG A 1 119 ? -16.731 -17.252 -9.145 1.00 47.47 119 ARG A N 1
ATOM 956 C CA . ARG A 1 119 ? -17.491 -17.050 -10.394 1.00 47.47 119 ARG A CA 1
ATOM 957 C C . ARG A 1 119 ? -16.621 -17.012 -11.649 1.00 47.47 119 ARG A C 1
ATOM 959 O O . ARG A 1 119 ? -17.091 -17.371 -12.721 1.00 47.47 119 ARG A O 1
ATOM 966 N N . ALA A 1 120 ? -15.366 -16.582 -11.535 1.00 50.53 120 ALA A N 1
ATOM 967 C CA . ALA A 1 120 ? -14.434 -16.564 -12.663 1.00 50.53 120 ALA A CA 1
ATOM 968 C C . ALA A 1 120 ? -13.937 -17.972 -13.056 1.00 50.53 120 ALA A C 1
ATOM 970 O O . ALA A 1 120 ? -13.448 -18.149 -14.166 1.00 50.53 120 ALA A O 1
ATOM 971 N N . GLY A 1 121 ? -14.071 -18.967 -12.169 1.00 44.75 121 GLY A N 1
ATOM 972 C CA . GLY A 1 121 ? -13.697 -20.362 -12.426 1.00 44.75 121 GLY A CA 1
ATOM 973 C C . GLY A 1 121 ? -14.763 -21.220 -13.123 1.00 44.75 121 GLY A C 1
ATOM 974 O O . GLY A 1 121 ? -14.454 -22.344 -13.496 1.00 44.75 121 GLY A O 1
ATOM 975 N N . GLU A 1 122 ? -15.988 -20.715 -13.315 1.00 43.94 122 GLU A N 1
ATOM 976 C CA . GLU A 1 122 ? -17.096 -21.440 -13.978 1.00 43.94 122 GLU A CA 1
ATOM 977 C C . GLU A 1 122 ? -17.230 -21.121 -15.480 1.00 43.94 122 GLU A C 1
ATOM 979 O O . GLU A 1 122 ? -18.145 -21.597 -16.147 1.00 43.94 122 GLU A O 1
ATOM 984 N N . VAL A 1 123 ? -16.308 -20.331 -16.030 1.00 46.91 123 VAL A N 1
ATOM 985 C CA . VAL A 1 123 ? -16.189 -20.055 -17.469 1.00 46.91 123 VAL A CA 1
ATOM 986 C C . VAL A 1 123 ? -14.829 -20.550 -17.956 1.00 46.91 123 VAL A C 1
ATOM 988 O O . VAL A 1 123 ? -13.919 -19.770 -18.219 1.00 46.91 123 VAL A O 1
ATOM 991 N N . ASN A 1 124 ? -14.690 -21.873 -18.021 1.00 36.03 124 ASN A N 1
ATOM 992 C CA . ASN A 1 124 ? -13.748 -22.581 -18.890 1.00 36.03 124 ASN A CA 1
ATOM 993 C C . ASN A 1 124 ? -14.433 -23.828 -19.441 1.00 36.03 124 ASN A C 1
ATOM 995 O O . ASN A 1 124 ? -15.092 -24.526 -18.638 1.00 36.03 124 ASN A O 1
#

Nearest PDB structures (foldseek):
  6gcn-assembly1_B-2  TM=8.402E-01  e=1.240E-01  Aquifex aeolicus VF5
  8bv3-assembly1_B  TM=7.348E-01  e=1.395E-01  Bacillus subtilis
  8btg-assembly1_B  TM=7.295E-01  e=6.877E-01  Bacillus subtilis

Mean predicted aligned error: 8.85 Å

Foldseek 3Di:
DDDPPDDDDDDDPCPVPDDVVVVVVDPDDDDDDFAQLVRQLVLLLVLCVVVPVPAPCVPDDSVLSSVCSVPDRDDSVVSNVLSVQLCVVCVVVVHGRDPVSSVVSVVVVVVVVVVVVVVVVVPD

Secondary structure (DSSP, 8-state):
-----S------S-STTS-HHHHTT-S-----PPPPHHHHHHHHHHHHHHH-TTSTTTT--HHHHHHHHHH----HHHHHHHHHHHHHHHHHTT----HHHHHHHHHHHHHHHHHHHHHHTT--

Radius of gyration: 19.86 Å; Cα contacts (8 Å, |Δi|>4): 73; chains: 1; bounding box: 39×43×54 Å

Organism: NCBI:txid1182545

pLDDT: mean 81.73, std 14.49, range [36.03, 96.0]

Sequence (124 aa):
MEYYQGILFLTTNRAEDFDPAFLSRIHVTVEYPPLTAERRANVWRNLAEKMMRDSSLSGKDDEIWATLGRDYIMNGREIKNALRTAHCLAKEENKPLNLAGIHRVLELSSRFQTSTTARAGEVN